Protein AF-A0A955LQ87-F1 (afdb_monomer_lite)

pLDDT: mean 76.9, std 15.59, range [36.69, 97.06]

Radius of gyration: 29.44 Å; chains: 1; bounding box: 70×24×99 Å

Sequence (153 aa):
MRHPVRRADLMRVNRFQIPIMCMTMVPTFVFCSASSILILYGQRELITYINQTPNLTRTALVNTGGAYLLGLVWLFFAIVYAWARIVSGRMVGAMERIIREMDMVIQGEDRGRIKARDGDFLAGLLLPRINALIERSRSSAPAPRMWKTTEVL

Secondary structure (DSSP, 8-state):
------GGGTT---TTHHHHHHHHHHHHHHHHHHHHHHHHHHHHHHHHHHTTS--HHHHHHHHHHHHHHHHHHHHHHHHHHHHHHHHHHHHHHHHHHHHHHHHHHHTTS--SPP-PPTT-HHHHHHHHHHHHHHHHHHHTSPPP---------

Structure (mmCIF, N/CA/C/O backbone):
data_AF-A0A955LQ87-F1
#
_entry.id   AF-A0A955LQ87-F1
#
loop_
_atom_site.group_PDB
_atom_site.id
_atom_site.type_symbol
_atom_site.label_atom_id
_atom_site.label_alt_id
_atom_site.label_comp_id
_atom_site.label_asym_id
_atom_site.label_entity_id
_atom_site.label_seq_id
_atom_site.pdbx_PDB_ins_code
_atom_site.Cartn_x
_atom_site.Cartn_y
_atom_site.Cartn_z
_atom_site.occupancy
_atom_site.B_iso_or_equiv
_atom_site.auth_seq_id
_atom_site.auth_comp_id
_atom_site.auth_asym_id
_atom_site.auth_atom_id
_atom_site.pdbx_PDB_model_num
ATOM 1 N N . MET A 1 1 ? -33.449 -4.431 2.123 1.00 36.69 1 MET A N 1
ATOM 2 C CA . MET A 1 1 ? -33.116 -2.989 2.170 1.00 36.69 1 MET A CA 1
ATOM 3 C C . MET A 1 1 ? -31.599 -2.835 2.215 1.00 36.69 1 MET A C 1
ATOM 5 O O . MET A 1 1 ? -30.987 -3.227 3.198 1.00 36.69 1 MET A O 1
ATOM 9 N N . ARG A 1 2 ? -30.975 -2.379 1.119 1.00 37.47 2 ARG A N 1
ATOM 10 C CA . ARG A 1 2 ? -29.523 -2.138 1.028 1.00 37.47 2 ARG A CA 1
ATOM 11 C C . ARG A 1 2 ? -29.257 -0.703 1.488 1.00 37.47 2 ARG A C 1
ATOM 13 O O . ARG A 1 2 ? -29.762 0.222 0.860 1.00 37.47 2 ARG A O 1
ATOM 20 N N . HIS A 1 3 ? -28.509 -0.518 2.575 1.00 38.44 3 HIS A N 1
ATOM 21 C CA . HIS A 1 3 ? -28.079 0.817 2.998 1.00 38.44 3 HIS A CA 1
ATOM 22 C C . HIS A 1 3 ? -27.264 1.480 1.873 1.00 38.44 3 HIS A C 1
ATOM 24 O O . HIS A 1 3 ? -26.341 0.844 1.354 1.00 38.44 3 HIS A O 1
ATOM 30 N N . PRO A 1 4 ? -27.567 2.732 1.483 1.00 45.25 4 PRO A N 1
ATOM 31 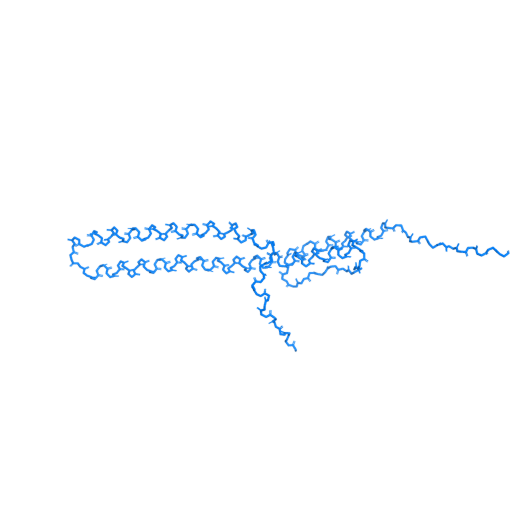C CA . PRO A 1 4 ? -26.746 3.465 0.534 1.00 45.25 4 PRO A CA 1
ATOM 32 C C . PRO A 1 4 ? -25.372 3.703 1.168 1.00 45.25 4 PRO A C 1
ATOM 34 O O . PRO A 1 4 ? -25.228 4.460 2.126 1.00 45.25 4 PRO A O 1
ATOM 37 N N . VAL A 1 5 ? -24.358 3.008 0.654 1.00 55.31 5 VAL A N 1
ATOM 38 C CA . VAL A 1 5 ? -22.959 3.200 1.041 1.00 55.31 5 VAL A CA 1
ATOM 39 C C . VAL A 1 5 ? -22.567 4.620 0.633 1.00 55.31 5 VAL A C 1
ATOM 41 O O . VAL A 1 5 ? -22.381 4.909 -0.550 1.00 55.31 5 VAL A O 1
ATOM 44 N N . ARG A 1 6 ? -22.488 5.522 1.617 1.00 44.06 6 ARG A N 1
ATOM 45 C CA . ARG A 1 6 ? -21.986 6.895 1.478 1.00 44.06 6 ARG A CA 1
ATOM 46 C C . ARG A 1 6 ? -20.552 6.821 0.934 1.00 44.06 6 ARG A C 1
ATOM 48 O O . ARG A 1 6 ? -19.606 6.570 1.670 1.00 44.06 6 ARG A O 1
ATOM 55 N N . ARG A 1 7 ? -20.387 7.024 -0.376 1.00 46.62 7 ARG A N 1
ATOM 56 C CA . ARG A 1 7 ? -19.096 6.947 -1.091 1.00 46.62 7 ARG A CA 1
ATOM 57 C C . ARG A 1 7 ? -18.056 7.986 -0.631 1.00 46.62 7 ARG A C 1
ATOM 59 O O . ARG A 1 7 ? -16.905 7.894 -1.034 1.00 46.62 7 ARG A O 1
ATOM 66 N N . ALA A 1 8 ? -18.437 8.928 0.233 1.00 45.72 8 ALA A N 1
ATOM 67 C CA . ALA A 1 8 ? -17.549 9.952 0.784 1.00 45.72 8 ALA A CA 1
ATOM 68 C C . ALA A 1 8 ? -16.582 9.440 1.877 1.00 45.72 8 ALA A C 1
ATOM 70 O O . ALA A 1 8 ? -15.572 10.090 2.126 1.00 45.72 8 ALA A O 1
ATOM 71 N N . ASP A 1 9 ? -16.830 8.274 2.488 1.00 48.31 9 ASP A N 1
ATOM 72 C CA . ASP A 1 9 ? -15.940 7.710 3.525 1.00 48.31 9 ASP A CA 1
ATOM 73 C C . ASP A 1 9 ? -14.798 6.839 2.968 1.00 48.31 9 ASP A C 1
ATOM 75 O O . ASP A 1 9 ? -13.880 6.477 3.698 1.00 48.31 9 ASP A O 1
ATOM 79 N N . LEU A 1 10 ? -14.791 6.526 1.666 1.00 46.00 10 LEU A N 1
ATOM 80 C CA . LEU A 1 10 ? -13.761 5.669 1.051 1.00 46.00 10 LEU A CA 1
ATOM 81 C C . LEU A 1 10 ? -12.353 6.297 1.049 1.00 46.00 10 LEU A C 1
ATOM 83 O O . LEU A 1 10 ? -11.357 5.572 0.976 1.00 46.00 10 LEU A O 1
ATOM 87 N N . MET A 1 11 ? -12.262 7.627 1.162 1.00 50.94 11 MET A N 1
ATOM 88 C CA . MET A 1 11 ? -10.994 8.367 1.214 1.00 50.94 11 MET A CA 1
ATOM 89 C C . MET A 1 11 ? -10.656 8.950 2.590 1.00 50.94 11 MET A C 1
ATOM 91 O O . MET A 1 11 ? -9.566 9.496 2.753 1.00 50.94 11 MET A O 1
ATOM 95 N N . ARG A 1 12 ? -11.517 8.800 3.607 1.00 56.81 12 ARG A N 1
ATOM 96 C CA . ARG A 1 12 ? -11.131 9.143 4.982 1.00 56.81 12 ARG A CA 1
ATOM 97 C C . ARG A 1 12 ? -10.243 8.034 5.533 1.00 56.81 12 ARG A C 1
ATOM 99 O O . ARG A 1 12 ? -10.702 7.040 6.085 1.00 56.81 12 ARG A O 1
ATOM 106 N N . VAL A 1 13 ? -8.942 8.192 5.318 1.00 60.47 13 VAL A N 1
ATOM 107 C CA . VAL A 1 13 ? -7.927 7.377 5.983 1.00 60.47 13 VAL A CA 1
ATOM 108 C C . VAL A 1 13 ? -7.980 7.717 7.466 1.00 60.47 13 VAL A C 1
ATOM 110 O O . VAL A 1 13 ? -7.795 8.870 7.850 1.00 60.47 13 VAL A O 1
ATOM 113 N N . ASN A 1 14 ? -8.281 6.721 8.295 1.00 68.62 14 ASN A N 1
ATOM 114 C CA . ASN A 1 14 ? -8.322 6.897 9.741 1.00 68.62 14 ASN A CA 1
ATOM 115 C C . ASN A 1 14 ? -6.922 7.323 10.233 1.00 68.62 14 ASN A C 1
ATOM 117 O O . ASN A 1 14 ? -5.912 6.825 9.727 1.00 68.62 14 ASN A O 1
ATOM 121 N N . ARG A 1 15 ? -6.840 8.226 11.219 1.00 71.75 15 ARG A N 1
ATOM 122 C CA . ARG A 1 15 ? -5.574 8.770 11.758 1.00 71.75 15 ARG A CA 1
ATOM 123 C C . ARG A 1 15 ? -4.562 7.690 12.151 1.00 71.75 15 ARG A C 1
ATOM 125 O O . ARG A 1 15 ? -3.360 7.887 12.031 1.00 71.75 15 ARG A O 1
ATOM 132 N N . PHE A 1 16 ? -5.053 6.528 12.571 1.00 71.38 16 PHE A N 1
ATOM 133 C CA . PHE A 1 16 ? -4.232 5.388 12.970 1.00 71.38 16 PHE A CA 1
ATOM 134 C C . PHE A 1 16 ? -3.771 4.511 11.787 1.00 71.38 16 PHE A C 1
ATOM 136 O O . PHE A 1 16 ? -2.822 3.743 11.920 1.00 71.38 16 PHE A O 1
ATOM 143 N N . GLN A 1 17 ? -4.412 4.617 10.619 1.00 78.19 17 GLN A N 1
ATOM 144 C CA . GLN A 1 17 ? -3.989 3.919 9.399 1.00 78.19 17 GLN A CA 1
ATOM 145 C C . GLN A 1 17 ? -2.780 4.601 8.753 1.00 78.19 17 GLN A C 1
ATOM 147 O O . GLN A 1 17 ? -1.924 3.918 8.197 1.00 78.19 17 GLN A O 1
ATOM 152 N N . ILE A 1 18 ? -2.683 5.930 8.866 1.00 79.25 18 ILE A N 1
ATOM 153 C CA . ILE A 1 18 ? -1.602 6.747 8.294 1.00 79.25 18 ILE A CA 1
ATOM 154 C C . ILE A 1 18 ? -0.204 6.244 8.693 1.00 79.25 18 ILE A C 1
ATOM 156 O O . ILE A 1 18 ? 0.580 5.978 7.787 1.00 79.25 18 ILE A O 1
ATOM 160 N N . PRO A 1 19 ? 0.143 6.047 9.982 1.00 82.25 19 PRO A N 1
ATOM 161 C CA . PRO A 1 19 ? 1.491 5.607 10.353 1.00 82.25 19 PRO A CA 1
ATOM 162 C C . PRO A 1 19 ? 1.833 4.203 9.833 1.00 82.25 19 PRO A C 1
ATOM 164 O O . PRO A 1 19 ? 2.944 3.988 9.355 1.00 82.25 19 PRO A O 1
ATOM 167 N N . ILE A 1 20 ? 0.876 3.266 9.851 1.00 82.06 20 ILE A N 1
ATOM 168 C CA . ILE A 1 20 ? 1.073 1.895 9.340 1.00 82.06 20 ILE A CA 1
ATOM 169 C C . ILE A 1 20 ? 1.272 1.911 7.824 1.00 82.06 20 ILE A C 1
ATOM 171 O O . ILE A 1 20 ? 2.145 1.225 7.286 1.00 82.06 20 ILE A O 1
ATOM 175 N N . MET A 1 21 ? 0.469 2.717 7.128 1.00 83.25 21 MET A N 1
ATOM 176 C CA . MET A 1 21 ? 0.624 2.908 5.697 1.00 83.25 21 MET A CA 1
ATOM 177 C C . MET A 1 21 ? 1.960 3.574 5.388 1.00 83.25 21 MET A C 1
ATOM 179 O O . MET A 1 21 ? 2.682 3.056 4.555 1.00 83.25 21 MET A O 1
ATOM 183 N N . CYS A 1 22 ? 2.357 4.641 6.080 1.00 84.50 22 CYS A N 1
ATOM 184 C CA . CYS A 1 22 ? 3.641 5.303 5.840 1.00 84.50 22 CYS A CA 1
ATOM 185 C C . CYS A 1 22 ? 4.839 4.373 6.080 1.00 84.50 22 CYS A C 1
ATOM 187 O O . CYS A 1 22 ? 5.747 4.346 5.253 1.00 84.50 22 CYS A O 1
ATOM 189 N N . MET A 1 23 ? 4.825 3.566 7.148 1.00 88.75 23 MET A N 1
ATOM 190 C CA . MET A 1 23 ? 5.907 2.613 7.438 1.00 88.75 23 MET A CA 1
ATOM 191 C C . MET A 1 23 ? 6.101 1.553 6.351 1.00 88.75 23 MET A C 1
ATOM 193 O O . MET A 1 23 ? 7.210 1.062 6.181 1.00 88.75 23 MET A O 1
ATOM 197 N N . THR A 1 24 ? 5.047 1.194 5.620 1.00 88.00 24 THR A N 1
ATOM 198 C CA . THR A 1 24 ? 5.117 0.181 4.555 1.00 88.00 24 THR A CA 1
ATOM 199 C C . THR A 1 24 ? 5.288 0.822 3.177 1.00 88.00 24 THR A C 1
ATOM 201 O O . THR A 1 24 ? 6.147 0.420 2.406 1.00 88.00 24 THR A O 1
ATOM 204 N N . MET A 1 25 ? 4.541 1.885 2.891 1.00 89.62 25 MET A N 1
ATOM 205 C CA . MET A 1 25 ? 4.530 2.606 1.617 1.00 89.62 25 MET A CA 1
ATOM 206 C C . MET A 1 25 ? 5.858 3.264 1.280 1.00 89.62 25 MET A C 1
ATOM 208 O O . MET A 1 25 ? 6.332 3.119 0.158 1.00 89.62 25 MET A O 1
ATOM 212 N N . VAL A 1 26 ? 6.440 4.008 2.224 1.00 90.81 26 VAL A N 1
ATOM 213 C CA . VAL A 1 26 ? 7.649 4.799 1.970 1.00 90.81 26 VAL A CA 1
ATOM 214 C C . VAL A 1 26 ? 8.820 3.906 1.550 1.00 90.81 26 VAL A C 1
ATOM 216 O O . VAL A 1 26 ? 9.364 4.145 0.471 1.00 90.81 26 VAL A O 1
ATOM 219 N N . PRO A 1 27 ? 9.197 2.853 2.302 1.00 94.31 27 PRO A N 1
ATOM 220 C CA . PRO A 1 27 ? 10.307 2.001 1.888 1.00 94.31 27 PRO A CA 1
ATOM 221 C C . PRO A 1 27 ? 10.014 1.247 0.588 1.00 94.31 27 PRO A C 1
ATOM 223 O O . PRO A 1 27 ? 10.901 1.154 -0.257 1.00 94.31 27 PRO A O 1
ATOM 226 N N . THR A 1 28 ? 8.785 0.760 0.368 1.00 92.62 28 THR A N 1
ATOM 227 C CA . THR A 1 28 ? 8.445 0.077 -0.892 1.00 92.62 28 THR A CA 1
ATOM 228 C C . THR A 1 28 ? 8.497 1.035 -2.082 1.00 92.62 28 THR A C 1
ATOM 230 O O . THR A 1 28 ? 9.013 0.669 -3.132 1.00 92.62 28 THR A O 1
ATOM 233 N N . PHE A 1 29 ? 8.042 2.279 -1.924 1.00 93.94 29 PHE A N 1
ATOM 234 C CA . PHE A 1 29 ? 8.124 3.300 -2.968 1.00 93.94 29 PHE A CA 1
ATOM 235 C C . PHE A 1 29 ? 9.574 3.666 -3.299 1.00 93.94 29 PHE A C 1
ATOM 237 O O . PHE A 1 29 ? 9.938 3.736 -4.474 1.00 93.94 29 PHE A O 1
ATOM 244 N N . VAL A 1 30 ? 10.415 3.855 -2.278 1.00 95.88 30 VAL A N 1
ATOM 245 C CA . VAL A 1 30 ? 11.851 4.120 -2.452 1.00 95.88 30 VAL A CA 1
ATOM 246 C C . VAL A 1 30 ? 12.523 2.955 -3.175 1.00 95.88 30 VAL A C 1
ATOM 248 O O . VAL A 1 30 ? 13.251 3.177 -4.140 1.00 95.88 30 VAL A O 1
ATOM 251 N N . PHE A 1 31 ? 12.225 1.718 -2.774 1.00 95.81 31 PHE A N 1
ATOM 252 C CA . PHE A 1 31 ? 12.764 0.522 -3.414 1.00 95.81 31 PHE A CA 1
ATOM 253 C C . PHE A 1 31 ? 12.326 0.409 -4.881 1.00 95.81 31 PHE A C 1
ATOM 255 O O . PHE A 1 31 ? 13.174 0.276 -5.758 1.00 95.81 31 PHE A O 1
ATOM 262 N N . CYS A 1 32 ? 11.030 0.556 -5.178 1.00 95.44 32 CYS A N 1
ATOM 263 C CA . CYS A 1 32 ? 10.512 0.536 -6.550 1.00 95.44 32 CYS A CA 1
ATOM 264 C C . CYS A 1 32 ? 11.112 1.651 -7.418 1.00 95.44 32 CYS A C 1
ATOM 266 O O . CYS A 1 32 ? 11.406 1.426 -8.594 1.00 95.44 32 CYS A O 1
ATOM 268 N N . SER A 1 33 ? 11.332 2.835 -6.842 1.00 96.31 33 SER A N 1
ATOM 269 C CA . SER A 1 33 ? 11.969 3.962 -7.530 1.00 96.31 33 SER A CA 1
ATOM 270 C C . SER A 1 33 ? 13.434 3.657 -7.850 1.00 96.31 33 SER A C 1
ATOM 272 O O . SER A 1 33 ? 13.853 3.808 -8.996 1.00 96.31 33 SER A O 1
ATOM 274 N N . ALA A 1 34 ? 14.197 3.149 -6.877 1.00 97.06 34 ALA A N 1
ATOM 275 C CA . ALA A 1 34 ? 15.587 2.742 -7.071 1.00 97.06 34 ALA A CA 1
ATOM 276 C C . ALA A 1 34 ? 15.717 1.617 -8.112 1.00 97.06 34 ALA A C 1
ATOM 278 O O . ALA A 1 34 ? 16.547 1.704 -9.017 1.00 97.06 34 ALA A O 1
ATOM 279 N N . SER A 1 35 ? 14.853 0.597 -8.047 1.00 94.88 35 SER A N 1
ATOM 280 C CA . SER A 1 35 ? 14.803 -0.471 -9.049 1.00 94.88 35 SER A CA 1
ATOM 281 C C . SER A 1 35 ? 14.458 0.061 -10.440 1.00 94.88 35 SER A C 1
ATOM 283 O O . SER A 1 35 ? 15.082 -0.347 -11.414 1.00 94.88 35 SER A O 1
ATOM 285 N N . SER A 1 36 ? 13.513 1.001 -10.551 1.00 96.00 36 SER A N 1
ATOM 286 C CA . SER A 1 36 ? 13.148 1.612 -11.837 1.00 96.00 36 SER A CA 1
ATOM 287 C C . SER A 1 36 ? 14.323 2.374 -12.453 1.00 96.00 36 SER A C 1
ATOM 289 O O . SER A 1 36 ? 14.596 2.215 -13.640 1.00 96.00 36 SER A O 1
ATOM 291 N N . ILE A 1 37 ? 15.060 3.151 -11.650 1.00 96.38 37 ILE A N 1
ATOM 292 C CA . ILE A 1 37 ? 16.267 3.860 -12.102 1.00 96.38 37 ILE A CA 1
ATOM 293 C C . ILE A 1 37 ? 17.314 2.865 -12.610 1.00 96.38 37 ILE A C 1
ATOM 295 O O . ILE A 1 37 ? 17.888 3.071 -13.677 1.00 96.38 37 ILE A O 1
ATOM 299 N N . LEU A 1 38 ? 17.530 1.766 -11.884 1.00 95.69 38 LEU A N 1
ATOM 300 C CA . LEU A 1 38 ? 18.504 0.743 -12.259 1.00 95.69 38 LEU A CA 1
ATOM 301 C C . LEU A 1 38 ? 18.116 0.018 -13.558 1.00 95.69 38 LEU A C 1
ATOM 303 O O . LEU A 1 38 ? 18.979 -0.220 -14.400 1.00 95.69 38 LEU A O 1
ATOM 307 N N . ILE A 1 39 ? 16.825 -0.266 -13.763 1.00 93.69 39 ILE A N 1
ATOM 308 C CA . ILE A 1 39 ? 16.309 -0.838 -15.017 1.00 93.69 39 ILE A CA 1
ATOM 309 C C . ILE A 1 39 ? 16.544 0.124 -16.186 1.00 93.69 39 ILE A C 1
ATOM 311 O O . ILE A 1 39 ? 17.059 -0.295 -17.220 1.00 93.69 39 ILE A O 1
ATOM 315 N N . LEU A 1 40 ? 16.214 1.409 -16.024 1.00 93.69 40 LEU A N 1
ATOM 316 C CA . LEU A 1 40 ? 16.402 2.415 -17.074 1.00 93.69 40 LEU A CA 1
ATOM 317 C C . LEU A 1 40 ? 17.884 2.624 -17.410 1.00 93.69 40 LEU A C 1
ATOM 319 O O . LEU A 1 40 ? 18.246 2.724 -18.584 1.00 93.69 40 LEU A O 1
ATOM 323 N N . TYR A 1 41 ? 18.750 2.651 -16.394 1.00 95.38 41 TYR A N 1
ATOM 324 C CA . TYR A 1 41 ? 20.196 2.734 -16.587 1.00 95.38 41 TYR A CA 1
ATOM 325 C C . TYR A 1 41 ? 20.723 1.506 -17.340 1.00 95.38 41 TYR A C 1
ATOM 327 O O . TYR A 1 41 ? 21.412 1.644 -18.349 1.00 95.38 41 TYR A O 1
ATOM 335 N N . GLY A 1 42 ? 20.325 0.304 -16.908 1.00 90.50 42 GLY A N 1
ATOM 336 C CA . GLY A 1 42 ? 20.689 -0.949 -17.565 1.00 90.50 42 GLY A CA 1
ATOM 337 C C . GLY A 1 42 ? 20.204 -1.025 -19.014 1.00 90.50 42 GLY A C 1
ATOM 338 O O . GLY A 1 42 ? 20.964 -1.433 -19.888 1.00 90.50 42 GLY A O 1
ATOM 339 N N . GLN A 1 43 ? 18.980 -0.570 -19.304 1.00 90.88 43 GLN A N 1
ATOM 340 C CA . GLN A 1 43 ? 18.480 -0.475 -20.679 1.00 90.88 43 GLN A CA 1
ATOM 341 C C . GLN A 1 43 ? 19.343 0.454 -21.532 1.00 90.88 43 GLN A C 1
ATOM 343 O O . GLN A 1 43 ? 19.697 0.093 -22.652 1.00 90.88 43 GLN A O 1
ATOM 348 N N . ARG A 1 44 ? 19.701 1.633 -21.014 1.00 89.69 44 ARG A N 1
ATOM 349 C CA . ARG A 1 44 ? 20.521 2.607 -21.743 1.00 89.69 44 ARG A CA 1
ATOM 350 C C . ARG A 1 44 ? 21.898 2.044 -22.101 1.00 89.69 44 ARG A C 1
ATOM 352 O O . ARG A 1 44 ? 22.321 2.184 -23.249 1.00 89.69 44 ARG A O 1
ATOM 359 N N . GLU A 1 45 ? 22.574 1.402 -21.152 1.00 89.88 45 GLU A N 1
ATOM 360 C CA . GLU A 1 45 ? 23.863 0.733 -21.385 1.00 89.88 45 GLU A CA 1
ATOM 361 C C . GLU A 1 45 ? 23.727 -0.370 -22.442 1.00 89.88 45 GLU A C 1
ATOM 363 O O . GLU A 1 45 ? 24.476 -0.406 -23.420 1.00 89.88 45 GLU A O 1
ATOM 368 N N . LEU A 1 46 ? 22.702 -1.219 -22.314 1.00 87.25 46 LEU A N 1
ATOM 369 C CA . LEU A 1 46 ? 22.477 -2.330 -23.237 1.00 87.25 46 LEU A CA 1
ATOM 370 C C . LEU A 1 46 ? 22.181 -1.845 -24.664 1.00 87.25 46 LEU A C 1
ATOM 372 O O . LEU A 1 46 ? 22.694 -2.406 -25.628 1.00 87.25 46 LEU A O 1
ATOM 376 N N . ILE A 1 47 ? 21.387 -0.782 -24.815 1.00 87.00 47 ILE A N 1
ATOM 377 C CA . ILE A 1 47 ? 21.096 -0.164 -26.117 1.00 87.00 47 ILE A CA 1
ATOM 378 C C . ILE A 1 47 ? 22.365 0.441 -26.721 1.00 87.00 47 ILE A C 1
ATOM 380 O O . ILE A 1 47 ? 22.600 0.291 -27.918 1.00 87.00 47 ILE A O 1
ATOM 384 N N . THR A 1 48 ? 23.201 1.089 -25.906 1.00 86.00 48 THR A N 1
ATOM 385 C CA . THR A 1 48 ? 24.468 1.683 -26.360 1.00 86.00 48 THR A CA 1
ATOM 386 C C . THR A 1 48 ? 25.423 0.607 -26.877 1.00 86.00 48 THR A C 1
ATOM 388 O O . THR A 1 48 ? 26.008 0.773 -27.946 1.00 86.00 48 THR A O 1
ATOM 391 N N . TYR A 1 49 ? 25.510 -0.526 -26.177 1.00 85.19 49 TYR A N 1
ATOM 392 C CA . TYR A 1 49 ? 26.267 -1.696 -26.621 1.00 85.19 49 TYR A CA 1
ATOM 393 C C . TYR A 1 49 ? 25.697 -2.296 -27.916 1.00 85.19 49 TYR A C 1
ATOM 395 O O . TYR A 1 49 ? 26.434 -2.561 -28.863 1.00 85.19 49 TYR A O 1
ATOM 403 N N . ILE A 1 50 ? 24.372 -2.460 -28.001 1.00 83.31 50 ILE A N 1
ATOM 404 C CA . ILE A 1 50 ? 23.716 -3.016 -29.193 1.00 83.31 50 ILE A CA 1
ATOM 405 C C . ILE A 1 50 ? 23.898 -2.103 -30.405 1.00 83.31 50 ILE A C 1
ATOM 407 O O . ILE A 1 50 ? 24.125 -2.615 -31.489 1.00 83.31 50 ILE A O 1
ATOM 411 N N . ASN A 1 51 ? 23.876 -0.778 -30.257 1.00 77.56 51 ASN A N 1
ATOM 412 C CA . ASN A 1 51 ? 24.044 0.149 -31.381 1.00 77.56 51 ASN A CA 1
ATOM 413 C C . ASN A 1 51 ? 25.417 0.050 -32.075 1.00 77.56 51 ASN A C 1
ATOM 415 O O . ASN A 1 51 ? 25.548 0.506 -33.209 1.00 77.56 51 ASN A O 1
ATOM 419 N N . GLN A 1 52 ? 26.418 -0.589 -31.456 1.00 80.56 5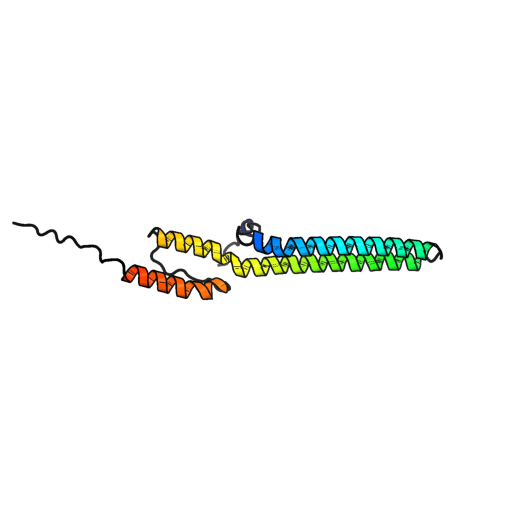2 GLN A N 1
ATOM 420 C CA . GLN A 1 52 ? 27.685 -0.934 -32.119 1.00 80.56 52 GLN A CA 1
ATOM 421 C C . GLN A 1 52 ? 27.525 -2.065 -33.158 1.00 80.56 52 GLN A C 1
ATOM 423 O O . GLN A 1 52 ? 28.386 -2.247 -34.013 1.00 80.56 52 GLN A O 1
ATOM 428 N N . THR A 1 53 ? 26.408 -2.803 -33.128 1.00 67.81 53 THR A N 1
ATOM 429 C CA . THR A 1 53 ? 26.015 -3.812 -34.125 1.00 67.81 53 THR A CA 1
ATOM 430 C C . THR A 1 53 ? 24.596 -3.514 -34.634 1.00 67.81 53 THR A C 1
ATOM 432 O O . THR A 1 53 ? 23.628 -3.747 -33.913 1.00 67.81 53 THR A O 1
ATOM 435 N N . PRO A 1 54 ? 24.412 -3.007 -35.868 1.00 62.50 54 PRO A N 1
ATOM 436 C CA . PRO A 1 54 ? 23.133 -2.455 -36.317 1.00 62.50 54 PRO A CA 1
ATOM 437 C C . PRO A 1 54 ? 22.073 -3.550 -36.515 1.00 62.50 54 PRO A C 1
ATOM 439 O O . PRO A 1 54 ? 21.875 -4.067 -37.608 1.00 62.50 54 PRO A O 1
ATOM 442 N N . ASN A 1 55 ? 21.371 -3.902 -35.439 1.00 77.31 55 ASN A N 1
ATOM 443 C CA . ASN A 1 55 ? 20.243 -4.827 -35.434 1.00 77.31 55 ASN A CA 1
ATOM 444 C C . ASN A 1 55 ? 19.036 -4.163 -34.761 1.00 77.31 55 ASN A C 1
ATOM 446 O O . ASN A 1 55 ? 18.828 -4.281 -33.552 1.00 77.31 55 ASN A O 1
ATOM 450 N N . LEU A 1 56 ? 18.209 -3.500 -35.575 1.00 72.81 56 LEU A N 1
ATOM 451 C CA . LEU A 1 56 ? 16.983 -2.797 -35.164 1.00 72.81 56 LEU A CA 1
ATOM 452 C C . LEU A 1 56 ? 15.998 -3.697 -34.390 1.00 72.81 56 LEU A C 1
ATOM 454 O O . LEU A 1 56 ? 15.279 -3.236 -33.507 1.00 72.81 56 LEU A O 1
ATOM 458 N N . THR A 1 57 ? 15.984 -5.002 -34.670 1.00 79.88 57 THR A N 1
ATOM 459 C CA . THR A 1 57 ? 15.118 -5.965 -33.973 1.00 79.88 57 THR A CA 1
ATOM 460 C C . THR A 1 57 ? 15.534 -6.175 -32.512 1.00 79.88 57 THR A C 1
ATOM 462 O O . THR A 1 57 ? 14.681 -6.383 -31.651 1.00 79.88 57 THR A O 1
ATOM 465 N N . ARG A 1 58 ? 16.837 -6.095 -32.200 1.00 77.00 58 ARG A N 1
ATOM 466 C CA . ARG A 1 58 ? 17.346 -6.298 -30.831 1.00 77.00 58 ARG A CA 1
ATOM 467 C C . ARG A 1 58 ? 17.084 -5.087 -29.941 1.00 77.00 58 ARG A C 1
ATOM 469 O O . ARG A 1 58 ? 16.728 -5.268 -28.782 1.00 77.00 58 ARG A O 1
ATOM 476 N N . THR A 1 59 ? 17.197 -3.870 -30.469 1.00 82.06 59 THR A N 1
ATOM 477 C CA . THR A 1 59 ? 16.890 -2.647 -29.707 1.00 82.06 59 THR A CA 1
ATOM 478 C C . THR A 1 59 ? 15.403 -2.547 -29.368 1.00 82.06 59 THR A C 1
ATOM 480 O O . THR A 1 59 ? 15.057 -2.213 -28.234 1.00 82.06 59 THR A O 1
ATOM 483 N N . ALA 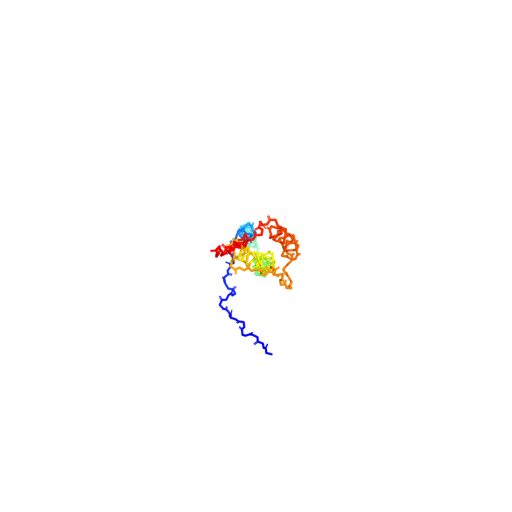A 1 60 ? 14.519 -2.923 -30.300 1.00 84.69 60 ALA A N 1
ATOM 484 C CA . ALA A 1 60 ? 13.082 -3.006 -30.043 1.00 84.69 60 ALA A CA 1
ATOM 485 C C . ALA A 1 60 ? 12.759 -3.996 -28.909 1.00 84.69 60 ALA A C 1
ATOM 487 O O . ALA A 1 60 ? 12.043 -3.643 -27.973 1.00 84.69 60 ALA A O 1
ATOM 488 N N . LEU A 1 61 ? 13.354 -5.196 -28.937 1.00 87.50 61 LEU A N 1
ATOM 489 C CA . LEU A 1 61 ? 13.158 -6.216 -27.901 1.00 87.50 61 LEU A CA 1
ATOM 490 C C . LEU A 1 61 ? 13.561 -5.715 -26.503 1.00 87.50 61 LEU A C 1
ATOM 492 O O . LEU A 1 61 ? 12.854 -5.963 -25.530 1.00 87.50 61 LEU A O 1
ATOM 496 N N . VAL A 1 62 ? 14.676 -4.990 -26.396 1.00 87.94 62 VAL A N 1
ATOM 497 C CA . VAL A 1 62 ? 15.194 -4.457 -25.122 1.00 87.94 62 VAL A CA 1
ATOM 498 C C . VAL A 1 62 ? 14.294 -3.364 -24.555 1.00 87.94 62 VAL A C 1
ATOM 500 O O . VAL A 1 62 ? 14.028 -3.345 -23.349 1.00 87.94 62 VAL A O 1
ATOM 503 N N . ASN A 1 63 ? 13.785 -2.481 -25.414 1.00 88.44 63 ASN A N 1
ATOM 504 C CA . ASN A 1 63 ? 12.829 -1.454 -25.011 1.00 88.44 63 ASN A CA 1
ATOM 505 C C . ASN A 1 63 ? 11.526 -2.079 -24.514 1.00 88.44 63 ASN A C 1
ATOM 507 O O . ASN A 1 63 ? 11.072 -1.763 -23.415 1.00 88.44 63 ASN A O 1
ATOM 511 N N . THR A 1 64 ? 10.963 -3.008 -25.286 1.00 91.62 64 THR A N 1
ATOM 512 C CA . THR A 1 64 ? 9.736 -3.718 -24.921 1.00 91.62 64 THR A CA 1
ATOM 513 C C . THR A 1 64 ? 9.920 -4.532 -23.637 1.00 91.62 64 THR A C 1
ATOM 515 O O . THR A 1 64 ? 9.096 -4.447 -22.729 1.00 91.62 64 THR A O 1
ATOM 518 N N . GLY A 1 65 ? 11.029 -5.266 -23.510 1.00 91.94 65 GLY A N 1
ATOM 519 C CA . GLY A 1 65 ? 11.338 -6.081 -22.335 1.00 91.94 65 GLY A CA 1
ATOM 520 C C . GLY A 1 65 ? 11.487 -5.261 -21.054 1.00 91.94 65 GLY A C 1
ATOM 521 O O . GLY A 1 65 ? 10.886 -5.599 -20.035 1.00 91.94 65 GLY A O 1
ATOM 522 N N . GLY A 1 66 ? 12.231 -4.152 -21.088 1.00 91.88 66 GLY A N 1
ATOM 523 C CA . GLY A 1 66 ? 12.355 -3.315 -19.894 1.00 91.88 66 GLY A CA 1
ATOM 524 C C . GLY A 1 66 ? 11.100 -2.494 -19.592 1.00 91.88 66 GLY A C 1
ATOM 525 O O . GLY A 1 66 ? 10.816 -2.279 -18.418 1.00 91.88 66 GLY A O 1
ATOM 526 N N . ALA A 1 67 ? 10.275 -2.145 -20.590 1.00 92.06 67 ALA A N 1
ATOM 527 C CA . ALA A 1 67 ? 8.948 -1.580 -20.337 1.00 92.06 67 ALA A CA 1
ATOM 528 C C . ALA A 1 67 ? 8.045 -2.569 -19.575 1.00 92.06 67 ALA A C 1
ATOM 530 O O . ALA A 1 67 ? 7.379 -2.173 -18.617 1.00 92.06 67 ALA A O 1
ATOM 531 N N . TYR A 1 68 ? 8.069 -3.860 -19.931 1.00 95.44 68 TYR A N 1
ATOM 532 C CA . TYR A 1 68 ? 7.347 -4.896 -19.184 1.00 95.44 68 TYR A CA 1
ATOM 533 C C . TYR A 1 68 ? 7.884 -5.081 -17.764 1.00 95.44 68 TYR A C 1
ATOM 535 O O . TYR A 1 68 ? 7.089 -5.154 -16.827 1.00 95.44 68 TYR A O 1
ATOM 543 N N . LEU A 1 69 ? 9.208 -5.119 -17.581 1.00 94.38 69 LEU A N 1
ATOM 544 C CA . LEU A 1 69 ? 9.818 -5.214 -16.249 1.00 94.38 69 LEU A CA 1
ATOM 545 C C . LEU A 1 69 ? 9.438 -4.023 -15.366 1.00 94.38 69 LEU A C 1
ATOM 547 O O . LEU A 1 69 ? 9.051 -4.206 -14.214 1.00 94.38 69 LEU A O 1
ATOM 551 N N . LEU A 1 70 ? 9.493 -2.811 -15.916 1.00 95.06 70 LEU A N 1
ATOM 552 C CA . LEU A 1 70 ? 9.121 -1.594 -15.204 1.00 95.0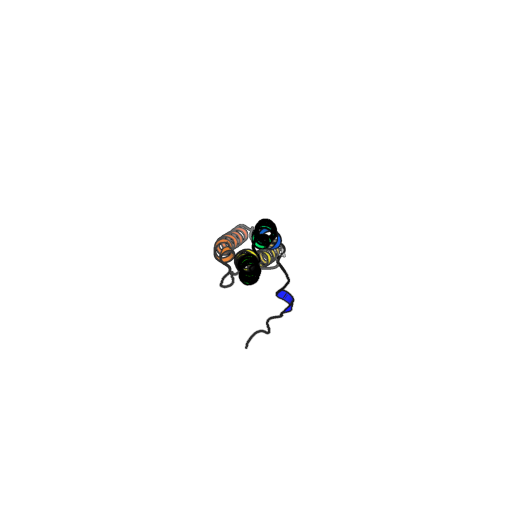6 70 LEU A CA 1
ATOM 553 C C . LEU A 1 70 ? 7.627 -1.613 -14.853 1.00 95.06 70 LEU A C 1
ATOM 555 O O . LEU A 1 70 ? 7.261 -1.378 -13.702 1.00 95.06 70 LEU A O 1
ATOM 559 N N . GLY A 1 71 ? 6.768 -2.003 -15.799 1.00 95.31 71 GLY A N 1
ATOM 560 C CA . GLY A 1 71 ? 5.343 -2.217 -15.548 1.00 95.31 71 GLY A CA 1
ATOM 561 C C . GLY A 1 71 ? 5.081 -3.226 -14.426 1.00 95.31 71 GLY A C 1
ATOM 562 O O . GLY A 1 71 ? 4.237 -2.977 -13.569 1.00 95.31 71 GLY A O 1
ATOM 563 N N . LEU A 1 72 ? 5.838 -4.324 -14.372 1.00 96.25 72 LEU A N 1
ATOM 564 C CA . LEU A 1 72 ? 5.706 -5.356 -13.341 1.00 96.25 72 LEU A CA 1
ATOM 565 C C . LEU A 1 72 ? 6.108 -4.844 -11.949 1.00 96.25 72 LEU A C 1
ATOM 567 O O . LEU A 1 72 ? 5.403 -5.120 -10.978 1.00 96.25 72 LEU A O 1
ATOM 571 N N . VAL A 1 73 ? 7.181 -4.052 -11.846 1.00 95.75 73 VAL A N 1
ATOM 572 C CA . VAL A 1 73 ? 7.607 -3.421 -10.581 1.00 95.75 73 VAL A CA 1
ATOM 573 C C . VAL A 1 73 ? 6.510 -2.510 -10.025 1.00 95.75 73 VAL A C 1
ATOM 575 O O . VAL A 1 73 ? 6.164 -2.598 -8.844 1.00 95.75 73 VAL A O 1
ATOM 578 N N . TRP A 1 74 ? 5.917 -1.663 -10.868 1.00 95.38 74 TRP A N 1
ATOM 579 C CA . TRP A 1 74 ? 4.849 -0.752 -10.444 1.00 95.38 74 TRP A CA 1
ATOM 580 C C . TRP A 1 74 ? 3.513 -1.462 -10.208 1.00 95.38 74 TRP A C 1
ATOM 582 O O . TRP A 1 74 ? 2.765 -1.081 -9.306 1.00 95.38 74 TRP A O 1
ATOM 592 N N . LEU A 1 75 ? 3.225 -2.531 -10.950 1.00 95.62 75 LEU A N 1
ATOM 593 C CA . LEU A 1 75 ? 2.073 -3.389 -10.686 1.00 95.62 75 LEU A CA 1
ATOM 594 C C . LEU A 1 75 ? 2.193 -4.052 -9.310 1.00 95.62 75 LEU A C 1
ATOM 596 O O . LEU A 1 75 ? 1.234 -4.048 -8.539 1.00 95.62 75 LEU A O 1
ATOM 600 N N . PHE A 1 76 ? 3.376 -4.569 -8.970 1.00 93.81 76 PHE A N 1
ATOM 601 C CA . PHE A 1 76 ? 3.642 -5.130 -7.648 1.00 93.81 76 PHE A CA 1
ATOM 602 C C . PHE A 1 76 ? 3.447 -4.081 -6.547 1.00 93.81 76 PHE A C 1
ATOM 604 O O . PHE A 1 76 ? 2.762 -4.350 -5.559 1.00 93.81 76 PHE A O 1
ATOM 611 N N . PHE A 1 77 ? 3.950 -2.859 -6.751 1.00 93.50 77 PHE A N 1
ATOM 612 C CA . PHE A 1 77 ? 3.696 -1.736 -5.845 1.00 93.50 77 PHE A CA 1
ATOM 613 C C . PHE A 1 77 ? 2.193 -1.474 -5.653 1.00 93.50 77 PHE A C 1
ATOM 615 O O . PHE A 1 77 ? 1.731 -1.340 -4.520 1.00 93.50 77 PHE A O 1
ATOM 622 N N . ALA A 1 78 ? 1.407 -1.457 -6.733 1.00 93.00 78 ALA A N 1
ATOM 623 C CA . ALA A 1 78 ? -0.038 -1.245 -6.668 1.00 93.00 78 ALA A CA 1
ATOM 624 C C . ALA A 1 78 ? -0.774 -2.372 -5.917 1.00 93.00 78 ALA A C 1
ATOM 626 O O . ALA A 1 78 ? -1.706 -2.105 -5.153 1.00 93.00 78 ALA A O 1
ATOM 627 N N . ILE A 1 79 ? -0.341 -3.626 -6.082 1.00 93.31 79 ILE A N 1
ATOM 628 C CA . ILE A 1 79 ? -0.887 -4.771 -5.340 1.00 93.31 79 ILE A CA 1
ATOM 629 C C . ILE A 1 79 ? -0.588 -4.626 -3.847 1.00 93.31 79 ILE A C 1
ATOM 631 O O . ILE A 1 79 ? -1.504 -4.726 -3.027 1.00 93.31 79 ILE A O 1
ATOM 635 N N . VAL A 1 80 ? 0.666 -4.335 -3.485 1.00 90.69 80 VAL A N 1
ATOM 636 C CA . VAL A 1 80 ? 1.069 -4.105 -2.089 1.00 90.69 80 VAL A CA 1
ATOM 637 C C . VAL A 1 80 ? 0.295 -2.928 -1.493 1.00 90.69 80 VAL A C 1
ATOM 639 O O . VAL A 1 80 ? -0.188 -3.024 -0.366 1.00 90.69 80 VAL A O 1
ATOM 642 N N . TYR A 1 81 ? 0.089 -1.856 -2.262 1.00 89.25 81 TYR A N 1
ATOM 643 C CA . TYR A 1 81 ? -0.734 -0.711 -1.871 1.00 89.25 81 TYR A CA 1
ATOM 644 C C . TYR A 1 81 ? -2.167 -1.110 -1.527 1.00 89.25 81 TYR A C 1
ATOM 646 O O . TYR A 1 81 ? -2.660 -0.809 -0.435 1.00 89.25 81 TYR A O 1
ATOM 654 N N . ALA A 1 82 ? -2.836 -1.809 -2.444 1.00 89.12 82 ALA A N 1
ATOM 655 C CA . ALA A 1 82 ? -4.206 -2.254 -2.242 1.00 89.12 82 ALA A CA 1
ATOM 656 C C . ALA A 1 82 ? -4.310 -3.190 -1.029 1.00 89.12 82 ALA A C 1
ATOM 658 O O . ALA A 1 82 ? -5.219 -3.054 -0.207 1.00 89.12 82 ALA A O 1
ATOM 659 N N . TRP A 1 83 ? -3.347 -4.098 -0.872 1.00 88.81 83 TRP A N 1
ATOM 660 C CA . TRP A 1 83 ? -3.325 -5.045 0.233 1.00 88.81 83 TRP A CA 1
ATOM 661 C C . TRP A 1 83 ? -3.089 -4.356 1.583 1.00 88.81 83 TRP A C 1
ATOM 663 O O . TRP A 1 83 ? -3.836 -4.594 2.533 1.00 88.81 83 TRP A O 1
ATOM 673 N N . ALA A 1 84 ? -2.142 -3.417 1.655 1.00 87.25 84 ALA A N 1
ATOM 674 C CA . ALA A 1 84 ? -1.884 -2.617 2.849 1.00 87.25 84 ALA A CA 1
ATOM 675 C C . ALA A 1 84 ? -3.119 -1.805 3.275 1.00 87.25 84 ALA A C 1
ATOM 677 O O . ALA A 1 84 ? -3.441 -1.757 4.464 1.00 87.25 84 ALA A O 1
ATOM 678 N N . ARG A 1 85 ? -3.867 -1.225 2.321 1.00 83.38 85 ARG A N 1
ATOM 679 C CA . ARG A 1 85 ? -5.147 -0.544 2.600 1.00 83.38 85 ARG A CA 1
ATOM 680 C C . ARG A 1 85 ? -6.167 -1.490 3.231 1.00 83.38 85 ARG A C 1
ATOM 682 O O . ARG A 1 85 ? -6.798 -1.125 4.221 1.00 83.38 85 ARG A O 1
ATOM 689 N N . ILE A 1 86 ? -6.325 -2.694 2.681 1.00 83.50 86 ILE A N 1
ATOM 690 C CA . ILE A 1 86 ? -7.285 -3.688 3.183 1.00 83.50 86 ILE A CA 1
ATOM 691 C C . ILE A 1 86 ? -6.905 -4.144 4.596 1.00 83.50 86 ILE A C 1
ATOM 693 O O . ILE A 1 86 ? -7.757 -4.162 5.487 1.00 83.50 86 ILE A O 1
ATOM 697 N N . VAL A 1 87 ? -5.633 -4.482 4.819 1.00 82.94 87 VAL A N 1
ATOM 698 C CA . VAL A 1 87 ? -5.136 -4.953 6.120 1.00 82.94 87 VAL A CA 1
ATOM 699 C C . VAL A 1 87 ? -5.246 -3.853 7.174 1.00 82.94 87 VAL A C 1
ATOM 701 O O . VAL A 1 87 ? -5.819 -4.079 8.238 1.00 82.94 87 VAL A O 1
ATOM 704 N N . SER A 1 88 ? -4.792 -2.637 6.862 1.00 81.62 88 SER A N 1
ATOM 705 C CA . SER A 1 88 ? -4.898 -1.481 7.760 1.00 81.62 88 SER A CA 1
ATOM 706 C C . SER A 1 88 ? -6.362 -1.138 8.082 1.00 81.62 88 SER A C 1
ATOM 708 O O . SER A 1 88 ? -6.711 -0.864 9.232 1.00 81.62 88 SER A O 1
ATOM 710 N N . GLY A 1 89 ? -7.250 -1.256 7.088 1.00 75.38 89 GLY A N 1
ATOM 711 C CA . GLY A 1 89 ? -8.701 -1.172 7.249 1.00 75.38 89 GLY A CA 1
ATOM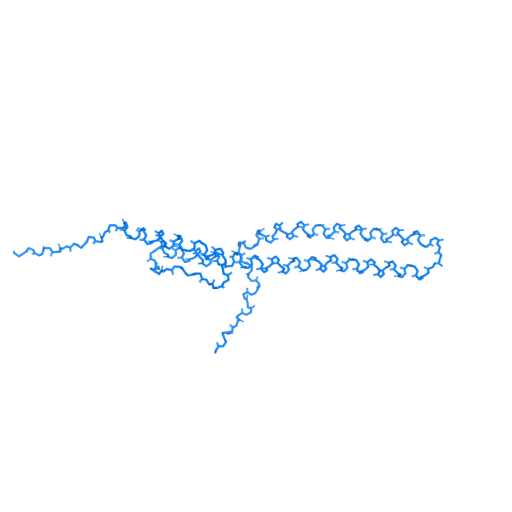 712 C C . GLY A 1 89 ? -9.240 -2.131 8.305 1.00 75.38 89 GLY A C 1
ATOM 713 O O . GLY A 1 89 ? -9.918 -1.700 9.237 1.00 75.38 89 GLY A O 1
ATOM 714 N N . ARG A 1 90 ? -8.892 -3.415 8.192 1.00 74.12 90 ARG A N 1
ATOM 715 C CA . ARG A 1 90 ? -9.350 -4.469 9.110 1.00 74.12 90 ARG A CA 1
ATOM 716 C C . ARG A 1 90 ? -8.744 -4.368 10.507 1.00 74.12 90 ARG A C 1
ATOM 718 O O . ARG A 1 90 ? -9.427 -4.651 11.484 1.00 74.12 90 ARG A O 1
ATOM 725 N N . MET A 1 91 ? -7.474 -3.986 10.618 1.00 72.25 91 MET A N 1
ATOM 726 C CA . MET A 1 91 ? -6.798 -3.929 11.918 1.00 72.25 91 MET A CA 1
ATOM 727 C C . MET A 1 91 ? -7.206 -2.704 12.733 1.00 72.25 91 MET A C 1
ATOM 729 O O . MET A 1 91 ? -7.328 -2.783 13.952 1.00 72.25 91 MET A O 1
ATOM 733 N N . VAL A 1 92 ? -7.402 -1.567 12.067 1.00 74.75 92 VAL A N 1
ATOM 734 C CA . VAL A 1 92 ? -7.430 -0.265 12.738 1.00 74.75 92 VAL A CA 1
ATOM 735 C C . VAL A 1 92 ? -8.738 0.493 12.521 1.00 74.75 92 VAL A C 1
ATOM 737 O O . VAL A 1 92 ? -9.065 1.388 13.297 1.00 74.75 92 VAL A O 1
ATOM 740 N N . GLY A 1 93 ? -9.551 0.102 11.534 1.00 70.06 93 GLY A N 1
ATOM 741 C CA . GLY A 1 93 ? -10.853 0.726 11.281 1.00 70.06 93 GLY A CA 1
ATOM 742 C C . GLY A 1 93 ? -11.785 0.701 12.497 1.00 70.06 93 GLY A C 1
ATOM 743 O O . GLY A 1 93 ? -12.493 1.672 12.749 1.00 70.06 93 GLY A O 1
ATOM 744 N N . ALA A 1 94 ? -11.731 -0.366 13.298 1.00 72.81 94 ALA A N 1
ATOM 745 C CA . ALA A 1 94 ? -12.532 -0.507 14.511 1.00 72.81 94 ALA A CA 1
ATOM 746 C C . ALA A 1 94 ? -12.031 0.341 15.691 1.00 72.81 94 ALA A C 1
ATOM 748 O O . ALA A 1 94 ? -12.823 0.700 16.558 1.00 72.81 94 ALA A O 1
ATOM 749 N N . MET A 1 95 ? -10.735 0.666 15.740 1.00 76.06 95 MET A N 1
ATOM 750 C CA . MET A 1 95 ? -10.107 1.255 16.931 1.00 76.06 95 MET A CA 1
ATOM 751 C C . MET A 1 95 ? -10.648 2.645 17.254 1.00 76.06 95 MET A C 1
ATOM 753 O O . MET A 1 95 ? -10.904 2.946 18.413 1.00 76.06 95 MET A O 1
ATOM 757 N N . GLU A 1 96 ? -10.887 3.483 16.247 1.00 74.19 96 GLU A N 1
ATOM 758 C CA . GLU A 1 96 ? -11.448 4.821 16.470 1.00 74.19 96 GLU A CA 1
ATOM 759 C C . GLU A 1 96 ? -12.880 4.764 17.020 1.00 74.19 96 GLU A C 1
ATOM 761 O O . GLU A 1 96 ? -13.226 5.529 17.919 1.00 74.19 96 GLU A O 1
ATOM 766 N N . ARG A 1 97 ? -13.688 3.801 16.550 1.00 76.38 97 ARG A N 1
ATOM 767 C CA . ARG A 1 97 ? -15.029 3.552 17.095 1.00 76.38 97 ARG A CA 1
ATOM 768 C C . ARG A 1 97 ? -14.951 3.112 18.555 1.00 76.38 97 ARG A C 1
ATOM 770 O O . ARG A 1 97 ? -15.672 3.658 19.382 1.00 76.38 97 ARG A O 1
ATOM 777 N N . ILE A 1 98 ? -14.070 2.159 18.859 1.00 78.94 98 ILE A N 1
ATOM 778 C CA . ILE A 1 98 ? -13.899 1.620 20.215 1.00 78.94 98 ILE A CA 1
ATOM 779 C C . ILE A 1 98 ? -13.441 2.709 21.180 1.00 78.94 98 ILE A C 1
ATOM 781 O O . ILE A 1 98 ? -13.994 2.801 22.266 1.00 78.94 98 ILE A O 1
ATOM 785 N N . ILE A 1 99 ? -12.481 3.551 20.785 1.00 81.31 99 ILE A N 1
ATOM 786 C CA . ILE A 1 99 ? -12.013 4.667 21.619 1.00 81.31 99 ILE A CA 1
ATOM 787 C C . ILE A 1 99 ? -13.173 5.613 21.936 1.00 81.31 99 ILE A C 1
ATOM 789 O O . ILE A 1 99 ? -13.392 5.927 23.098 1.00 81.31 99 ILE A O 1
ATOM 793 N N . ARG A 1 100 ? -13.974 5.990 20.932 1.00 80.88 100 ARG A N 1
ATOM 794 C CA . ARG A 1 100 ? -15.135 6.862 21.149 1.00 80.88 100 ARG A CA 1
ATOM 795 C C . ARG A 1 100 ? -16.178 6.229 22.077 1.00 80.88 100 ARG A C 1
ATOM 797 O O . ARG A 1 100 ? -16.702 6.911 22.947 1.00 80.88 100 ARG A O 1
ATOM 804 N N . GLU A 1 101 ? -16.485 4.944 21.893 1.00 79.50 101 GLU A N 1
ATOM 805 C CA . GLU A 1 101 ? -17.409 4.212 22.775 1.00 79.50 101 GLU A CA 1
ATOM 806 C C . GLU A 1 101 ? -16.846 4.098 24.205 1.00 79.50 101 GLU A C 1
ATOM 808 O O . GLU A 1 101 ? -17.585 4.257 25.171 1.00 79.50 101 GLU A O 1
ATOM 813 N N . MET A 1 102 ? -15.533 3.902 24.367 1.00 79.94 102 MET A N 1
ATOM 814 C CA . MET A 1 102 ? -14.883 3.919 25.680 1.00 79.94 102 MET A CA 1
ATOM 815 C C . MET A 1 102 ? -14.945 5.296 26.346 1.00 79.94 102 MET A C 1
ATOM 817 O O . MET A 1 102 ? -15.260 5.363 27.531 1.00 79.94 102 MET A O 1
ATOM 821 N N . ASP A 1 103 ? -14.691 6.378 25.607 1.00 82.75 103 ASP A N 1
ATOM 822 C CA . ASP A 1 103 ? -14.774 7.746 26.130 1.00 82.75 103 ASP A CA 1
ATOM 823 C C . ASP A 1 103 ? -16.195 8.067 26.623 1.00 82.75 103 ASP A C 1
ATOM 825 O O . ASP A 1 103 ? -16.355 8.619 27.711 1.00 82.75 103 ASP A O 1
ATOM 829 N N . MET A 1 104 ? -17.231 7.631 25.894 1.00 81.06 104 MET A N 1
ATOM 830 C CA . MET A 1 104 ? -18.635 7.761 26.317 1.00 81.06 104 MET A CA 1
ATOM 831 C C . MET A 1 104 ? -18.934 6.985 27.608 1.00 81.06 104 MET A C 1
ATOM 833 O O . MET A 1 104 ? -19.653 7.477 28.479 1.00 81.06 104 MET A O 1
ATOM 837 N N . VAL A 1 105 ? -18.369 5.782 27.770 1.00 80.88 105 VAL A N 1
ATOM 838 C CA . VAL A 1 105 ? -18.511 4.996 29.009 1.00 80.88 105 VAL A CA 1
ATOM 839 C C . VAL A 1 105 ? -17.789 5.671 30.180 1.00 80.88 105 VAL A C 1
ATOM 841 O O . VAL A 1 105 ? -18.325 5.699 31.286 1.00 80.88 105 VAL A O 1
ATOM 844 N N . ILE A 1 106 ? -16.595 6.233 29.953 1.00 79.44 106 ILE A N 1
ATOM 845 C CA . ILE A 1 106 ? -15.819 6.960 30.973 1.00 79.44 106 ILE A CA 1
ATOM 846 C C . ILE A 1 106 ? -16.557 8.228 31.420 1.00 79.44 106 ILE A C 1
ATOM 848 O O . ILE A 1 106 ? -16.600 8.521 32.613 1.00 79.44 106 ILE A O 1
ATOM 852 N N . GLN A 1 107 ? -17.174 8.950 30.484 1.00 81.50 107 GLN A N 1
ATOM 853 C CA . GLN A 1 107 ? -17.983 10.142 30.764 1.00 81.50 107 GLN A CA 1
ATOM 854 C C . GLN A 1 107 ? -19.345 9.809 31.398 1.00 81.50 107 GLN A C 1
ATOM 856 O O . GLN A 1 107 ? -20.064 10.705 31.831 1.00 81.50 107 GLN A O 1
ATOM 861 N N . GLY A 1 108 ? -19.696 8.522 31.499 1.00 74.69 108 GLY A N 1
ATOM 862 C CA . GLY A 1 108 ? -20.951 8.057 32.090 1.00 74.69 108 GLY A CA 1
ATOM 863 C C . GLY A 1 108 ? -22.176 8.232 31.187 1.00 74.69 108 GLY A C 1
ATOM 864 O O . GLY A 1 108 ? -23.295 7.991 31.646 1.00 74.69 108 GLY A O 1
ATOM 865 N N . GLU A 1 109 ? -21.973 8.618 29.924 1.00 72.75 109 GLU A N 1
ATOM 866 C CA . GLU A 1 109 ? -23.031 8.849 28.937 1.00 72.75 109 GLU A CA 1
ATOM 867 C C . GLU A 1 109 ? -23.590 7.541 28.366 1.00 72.75 109 GLU A C 1
ATOM 869 O O . GLU A 1 109 ? -24.791 7.448 28.113 1.00 72.75 109 GLU A O 1
ATOM 874 N N . ASP A 1 110 ? -22.753 6.507 28.215 1.00 64.94 110 ASP A N 1
ATOM 875 C CA . ASP A 1 110 ? -23.182 5.206 27.693 1.00 64.94 110 ASP A CA 1
ATOM 876 C C . ASP A 1 110 ? -23.022 4.080 28.726 1.00 64.94 110 ASP A C 1
ATOM 878 O O . ASP A 1 110 ? -21.960 3.848 29.314 1.00 64.94 110 ASP A O 1
ATOM 882 N N . ARG A 1 111 ? -24.123 3.354 28.957 1.00 57.91 111 ARG A N 1
ATOM 883 C CA . ARG A 1 111 ? -24.204 2.233 29.902 1.00 57.91 111 ARG A CA 1
ATOM 884 C C . ARG A 1 111 ? -24.163 0.861 29.216 1.00 57.91 111 ARG A C 1
ATOM 886 O O . ARG A 1 111 ? -24.196 -0.155 29.914 1.00 57.91 111 ARG A O 1
ATOM 893 N N . GLY A 1 112 ? -24.058 0.796 27.890 1.00 66.81 112 GLY A N 1
ATOM 894 C CA . GLY A 1 112 ? -24.051 -0.454 27.127 1.00 66.81 112 GLY A CA 1
ATOM 895 C C . GLY A 1 112 ? -22.734 -1.244 27.160 1.00 66.81 112 GLY A C 1
ATOM 896 O O . GLY A 1 112 ? -21.704 -0.768 27.632 1.00 66.81 112 GLY A O 1
ATOM 897 N N . ARG A 1 113 ? -22.775 -2.484 26.647 1.00 71.00 113 ARG A N 1
ATOM 898 C CA . ARG A 1 113 ? -21.576 -3.262 26.284 1.00 71.00 113 ARG A CA 1
ATOM 899 C C . ARG A 1 113 ? -21.081 -2.808 24.911 1.00 71.00 113 ARG A C 1
ATOM 901 O O . ARG A 1 113 ? -21.871 -2.767 23.968 1.00 71.00 113 ARG A O 1
ATOM 908 N N . ILE A 1 114 ? -19.779 -2.569 24.794 1.00 75.75 114 ILE A N 1
ATOM 909 C CA . ILE A 1 114 ? -19.111 -2.210 23.537 1.00 75.75 114 ILE A CA 1
ATOM 910 C C . ILE A 1 114 ? -19.110 -3.448 22.629 1.00 75.75 114 ILE A C 1
ATOM 912 O O . ILE A 1 114 ? -18.697 -4.533 23.060 1.00 75.75 114 ILE A O 1
ATOM 916 N N . LYS A 1 115 ? -19.604 -3.321 21.391 1.00 72.38 115 LYS A N 1
ATOM 917 C CA . LYS A 1 115 ? -19.781 -4.459 20.467 1.00 72.38 115 LYS A CA 1
ATOM 918 C C . LYS A 1 115 ? -18.709 -4.490 19.376 1.00 72.38 115 LYS A C 1
ATOM 920 O O . LYS A 1 115 ? -18.406 -3.486 18.728 1.00 72.38 115 LYS A O 1
ATOM 925 N N . ALA A 1 116 ? -18.169 -5.684 19.128 1.00 70.75 116 ALA A N 1
ATOM 926 C CA . ALA A 1 116 ? -17.379 -5.949 17.931 1.00 70.75 116 ALA A CA 1
ATOM 927 C C . ALA A 1 116 ? -18.317 -6.035 16.721 1.00 70.75 116 ALA A C 1
ATOM 929 O O . ALA A 1 116 ? -19.433 -6.544 16.839 1.00 70.75 116 ALA A O 1
ATOM 930 N N . ARG A 1 117 ? -17.864 -5.559 15.560 1.00 69.94 117 ARG A N 1
ATOM 931 C CA . ARG A 1 117 ? -18.521 -5.854 14.286 1.00 69.94 117 ARG A CA 1
ATOM 932 C C . ARG A 1 117 ? -17.840 -7.066 13.657 1.00 69.94 117 ARG A C 1
ATOM 934 O O . ARG A 1 117 ? -16.643 -7.275 13.860 1.00 69.94 117 ARG A O 1
ATOM 941 N N . ASP A 1 118 ? -18.590 -7.834 12.875 1.00 62.62 118 ASP A N 1
ATOM 942 C CA . ASP A 1 118 ? -18.038 -8.970 12.139 1.00 62.62 118 ASP A CA 1
ATOM 943 C C . ASP A 1 118 ? -16.871 -8.525 11.245 1.00 62.62 118 ASP A C 1
ATOM 945 O O . ASP A 1 118 ? -17.005 -7.606 10.433 1.00 62.62 118 ASP A O 1
ATOM 949 N N . GLY A 1 119 ? -15.713 -9.169 11.422 1.00 64.94 119 GLY A N 1
ATOM 950 C CA . GLY A 1 119 ? -14.467 -8.863 10.710 1.00 64.94 119 GLY A CA 1
ATOM 951 C C . GLY A 1 119 ? -13.452 -8.008 11.482 1.00 64.94 119 GLY A C 1
ATOM 952 O O . GLY A 1 119 ? -12.294 -7.944 11.064 1.00 64.94 119 GLY A O 1
ATOM 953 N N . ASP A 1 120 ? -13.829 -7.418 12.622 1.00 71.06 120 ASP A N 1
ATOM 954 C CA . ASP A 1 120 ? -12.922 -6.638 13.473 1.00 71.06 120 ASP A CA 1
ATOM 955 C C . ASP A 1 120 ? -12.101 -7.573 14.387 1.00 71.06 120 ASP A C 1
ATOM 957 O O . ASP A 1 120 ? -12.415 -7.757 15.565 1.00 71.06 120 ASP A O 1
ATOM 961 N N . PHE A 1 121 ? -11.037 -8.183 13.852 1.00 71.00 121 PHE A N 1
ATOM 962 C CA . PHE A 1 121 ? -10.237 -9.188 14.573 1.00 71.00 121 PHE A CA 1
ATOM 963 C C . PHE A 1 121 ? -9.703 -8.683 15.925 1.00 71.00 121 PHE A C 1
ATOM 965 O O . PHE A 1 121 ? -9.866 -9.340 16.954 1.00 71.00 121 PHE A O 1
ATOM 972 N N . LEU A 1 122 ? -9.108 -7.485 15.943 1.00 71.62 122 LEU A N 1
ATOM 973 C CA . LEU A 1 122 ? -8.524 -6.908 17.159 1.00 71.62 122 LEU A CA 1
ATOM 974 C C . LEU A 1 122 ? -9.603 -6.556 18.199 1.00 71.62 122 LEU A C 1
ATOM 976 O O . LEU A 1 122 ? -9.419 -6.773 19.397 1.00 71.62 122 LEU A O 1
ATOM 980 N N . ALA A 1 123 ? -10.751 -6.058 17.732 1.00 74.75 123 ALA A N 1
ATOM 981 C CA . ALA A 1 123 ? -11.891 -5.726 18.580 1.00 74.75 123 ALA A CA 1
ATOM 982 C C . ALA A 1 123 ? -12.487 -6.979 19.227 1.00 74.75 123 ALA A C 1
ATOM 984 O O . ALA A 1 123 ? -12.781 -6.970 20.418 1.00 74.75 123 ALA A O 1
ATOM 985 N N . GLY A 1 124 ? -12.610 -8.075 18.472 1.00 75.81 124 GLY A N 1
ATOM 986 C CA . GLY A 1 124 ? -13.079 -9.356 18.998 1.00 75.81 124 GLY A CA 1
ATOM 987 C C . GLY A 1 124 ? -12.226 -9.872 20.160 1.00 75.81 124 GLY A C 1
ATOM 988 O O . GLY A 1 124 ? -12.759 -10.475 21.088 1.00 75.81 124 GLY A O 1
ATOM 989 N N . LEU A 1 125 ? -10.921 -9.578 20.156 1.00 78.62 125 LEU A N 1
ATOM 990 C CA . LEU A 1 125 ? -10.004 -9.996 21.217 1.00 78.62 125 LEU A CA 1
ATOM 991 C C . LEU A 1 125 ? -10.023 -9.062 22.443 1.00 78.62 125 LEU A C 1
ATOM 993 O O . LEU A 1 125 ? -9.955 -9.522 23.584 1.00 78.62 125 LEU A O 1
ATOM 997 N N . LEU A 1 126 ? -10.090 -7.747 22.213 1.00 79.88 126 LEU A N 1
ATOM 998 C CA . LEU A 1 126 ? -9.977 -6.722 23.261 1.00 79.88 126 LEU A CA 1
ATOM 999 C C . LEU A 1 126 ? -11.306 -6.422 23.961 1.00 79.88 126 LEU A C 1
ATOM 1001 O O . LEU A 1 126 ? -11.337 -6.267 25.184 1.00 79.88 126 LEU A O 1
ATOM 1005 N N . LEU A 1 127 ? -12.411 -6.366 23.215 1.00 82.62 127 LEU A N 1
ATOM 1006 C CA . LEU A 1 127 ? -13.707 -5.936 23.742 1.00 82.62 127 LEU A CA 1
ATOM 1007 C C . LEU A 1 127 ? -14.271 -6.816 24.863 1.00 82.62 127 LEU A C 1
ATOM 1009 O O . LEU A 1 127 ? -14.825 -6.248 25.803 1.00 82.62 127 LEU A O 1
ATOM 1013 N N . PRO A 1 128 ? -14.110 -8.155 24.868 1.00 82.31 128 PRO A N 1
ATOM 1014 C CA . PRO A 1 128 ? -14.545 -8.970 26.002 1.00 82.31 128 PRO A CA 1
ATOM 1015 C C . PRO A 1 128 ? -13.848 -8.581 27.312 1.00 82.31 128 PRO A C 1
ATOM 1017 O O . PRO A 1 128 ? -14.491 -8.507 28.357 1.00 82.31 128 PRO A O 1
ATOM 1020 N N . ARG A 1 129 ? -12.543 -8.273 27.254 1.00 82.25 129 ARG A N 1
ATOM 1021 C CA . ARG A 1 129 ? -11.747 -7.873 28.427 1.00 82.25 129 ARG A CA 1
ATOM 1022 C C . ARG A 1 129 ? -12.141 -6.484 28.919 1.00 82.25 129 ARG A C 1
ATOM 1024 O O . ARG A 1 129 ? -12.295 -6.285 30.120 1.00 82.25 129 ARG A O 1
ATOM 1031 N N . ILE A 1 130 ? -12.346 -5.549 27.991 1.00 82.75 130 ILE A N 1
ATOM 1032 C CA . ILE A 1 130 ? -12.796 -4.186 28.301 1.00 82.75 130 ILE A CA 1
ATOM 1033 C C . ILE A 1 130 ? -14.196 -4.217 28.924 1.00 82.75 130 ILE A C 1
ATOM 1035 O O . ILE A 1 130 ? -14.410 -3.618 29.973 1.00 82.75 130 ILE A O 1
ATOM 1039 N N . ASN A 1 131 ? -15.129 -4.982 28.351 1.00 83.25 131 ASN A N 1
ATOM 1040 C CA . ASN A 1 131 ? -16.474 -5.136 28.906 1.00 83.25 131 ASN A CA 1
ATOM 1041 C C . ASN A 1 131 ? -16.449 -5.766 30.308 1.00 83.25 131 ASN A C 1
ATOM 1043 O O . ASN A 1 131 ? -17.162 -5.295 31.190 1.00 83.25 131 ASN A O 1
ATOM 1047 N N . ALA A 1 132 ? -15.598 -6.771 30.548 1.00 82.50 132 ALA A N 1
ATOM 1048 C CA . ALA A 1 132 ? -15.430 -7.357 31.880 1.00 82.50 132 ALA A CA 1
ATOM 1049 C C . ALA A 1 132 ? -14.880 -6.346 32.907 1.00 82.50 132 ALA A C 1
ATOM 1051 O O . ALA A 1 132 ? -15.301 -6.342 34.064 1.00 82.50 132 ALA A O 1
ATOM 1052 N N . LEU A 1 133 ? -13.962 -5.467 32.493 1.00 81.38 133 LEU A N 1
ATOM 1053 C CA . LEU A 1 133 ? -13.440 -4.377 33.325 1.00 81.38 133 LEU A CA 1
ATOM 1054 C C . LEU A 1 133 ? -14.509 -3.327 33.647 1.00 81.38 133 LEU A C 1
ATOM 1056 O O . LEU A 1 133 ? -14.616 -2.921 34.802 1.00 81.38 133 LEU A O 1
ATOM 1060 N N . ILE A 1 134 ? -15.319 -2.927 32.662 1.00 80.88 134 ILE A N 1
ATOM 1061 C CA . ILE A 1 134 ? -16.444 -1.995 32.853 1.00 80.88 134 ILE A CA 1
ATOM 1062 C C . ILE A 1 134 ? -17.473 -2.585 33.827 1.00 80.88 134 ILE A C 1
ATOM 1064 O O . ILE A 1 134 ? -17.999 -1.888 34.692 1.00 80.88 134 ILE A O 1
ATOM 1068 N N . GLU A 1 135 ? -17.765 -3.879 33.711 1.00 81.62 135 GLU A N 1
ATOM 1069 C CA . GLU A 1 135 ? -18.713 -4.561 34.593 1.00 81.62 135 GLU A CA 1
ATOM 1070 C C . GLU A 1 135 ? -18.197 -4.601 36.041 1.00 81.62 135 GLU A C 1
ATOM 1072 O O . GLU A 1 135 ? -18.931 -4.270 36.974 1.00 81.62 135 GLU A O 1
ATOM 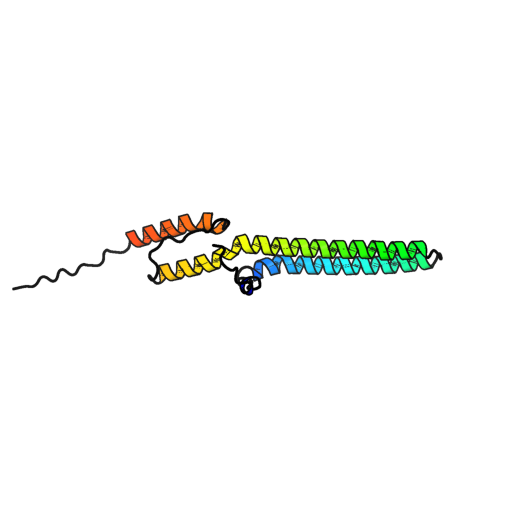1077 N N . ARG A 1 136 ? -16.898 -4.877 36.227 1.00 80.50 136 ARG A N 1
ATOM 1078 C CA . ARG A 1 136 ? -16.245 -4.816 37.543 1.00 80.50 136 ARG A CA 1
ATOM 1079 C C . ARG A 1 136 ? -16.210 -3.406 38.126 1.00 80.50 136 ARG A C 1
ATOM 1081 O O . ARG A 1 136 ? -16.530 -3.241 39.300 1.00 80.50 136 ARG A O 1
ATOM 1088 N N . SER A 1 137 ? -15.850 -2.389 37.342 1.00 76.88 137 SER A N 1
ATOM 1089 C CA . SER A 1 137 ? -15.784 -1.009 37.843 1.00 76.88 137 SER A CA 1
ATOM 1090 C C . SER A 1 137 ? -17.153 -0.503 38.298 1.00 76.88 137 SER A C 1
ATOM 1092 O O . SER A 1 137 ? -17.242 0.185 39.311 1.00 76.88 137 SER A O 1
ATOM 1094 N N . ARG A 1 138 ? -18.229 -0.921 37.621 1.00 72.38 138 ARG A N 1
ATOM 1095 C CA . ARG A 1 138 ? -19.605 -0.643 38.053 1.00 72.38 138 ARG A CA 1
ATOM 1096 C C . ARG A 1 138 ? -19.980 -1.361 39.342 1.00 72.38 138 ARG A C 1
ATOM 1098 O O . ARG A 1 138 ? -20.614 -0.744 40.187 1.00 72.38 138 ARG A O 1
ATOM 1105 N N . SER A 1 139 ? -19.589 -2.626 39.515 1.00 68.00 139 SER A N 1
ATOM 1106 C CA . SER A 1 139 ? -19.870 -3.365 40.758 1.00 68.00 139 SER A CA 1
ATOM 1107 C C . SER A 1 139 ? -19.115 -2.823 41.977 1.00 68.00 139 SER A C 1
ATOM 1109 O O . SER A 1 139 ? -19.582 -2.977 43.101 1.00 68.00 139 SER A O 1
ATOM 1111 N N . SER A 1 140 ? -17.972 -2.169 41.756 1.00 63.47 140 SER A N 1
ATOM 1112 C CA . SER A 1 140 ? -17.146 -1.571 42.810 1.00 63.47 140 SER A CA 1
ATOM 1113 C C . SER A 1 140 ? -17.514 -0.117 43.128 1.00 63.47 140 SER A C 1
ATOM 1115 O O . SER A 1 140 ? -16.973 0.449 44.078 1.00 63.47 140 SER A O 1
ATOM 1117 N N . ALA A 1 141 ? -18.401 0.510 42.349 1.00 58.50 141 ALA A N 1
ATOM 1118 C CA . ALA A 1 141 ? -18.889 1.849 42.648 1.00 58.50 141 ALA A CA 1
ATOM 1119 C C . ALA A 1 141 ? -19.819 1.781 43.877 1.00 58.50 141 ALA A C 1
ATOM 1121 O O . ALA A 1 141 ? -20.769 0.992 43.868 1.00 58.50 141 ALA A O 1
ATOM 1122 N N . PRO A 1 142 ? -19.575 2.566 44.945 1.00 50.44 142 PRO A N 1
ATOM 1123 C CA . PRO A 1 142 ? -20.429 2.548 46.125 1.00 50.44 142 PRO A CA 1
ATOM 1124 C C . PRO A 1 142 ? -21.862 2.894 45.717 1.00 50.44 142 PRO A C 1
ATOM 1126 O O . PRO A 1 142 ? -22.090 3.861 44.987 1.00 50.44 142 PRO A O 1
ATOM 1129 N N . ALA A 1 143 ? -22.817 2.079 46.178 1.00 55.41 143 ALA A N 1
ATOM 1130 C CA . ALA A 1 143 ? -24.238 2.287 45.935 1.00 55.41 143 ALA A CA 1
ATOM 1131 C C . ALA A 1 143 ? -24.607 3.756 46.215 1.00 55.41 143 ALA A C 1
ATOM 1133 O O . ALA A 1 143 ? -24.148 4.304 47.227 1.00 55.41 143 ALA A O 1
ATOM 1134 N N . PRO A 1 144 ? -25.414 4.411 45.357 1.00 48.41 144 PRO A N 1
ATOM 1135 C CA . PRO A 1 144 ? -25.870 5.762 45.637 1.00 48.41 144 PRO A CA 1
ATOM 1136 C C . PRO A 1 144 ? -26.543 5.737 47.008 1.00 48.41 144 PRO A C 1
ATOM 1138 O O . PRO A 1 144 ? -27.493 4.980 47.215 1.00 48.41 144 PRO A O 1
ATOM 1141 N N . ARG A 1 145 ? -26.001 6.504 47.966 1.00 48.97 145 ARG A N 1
ATOM 1142 C CA . ARG A 1 145 ? -26.614 6.675 49.284 1.00 48.97 145 ARG A CA 1
ATOM 1143 C C . ARG A 1 145 ? -28.028 7.182 49.035 1.00 48.97 145 ARG A C 1
ATOM 1145 O O . ARG A 1 145 ? -28.217 8.356 48.729 1.00 48.97 145 ARG A O 1
ATOM 1152 N N . MET A 1 146 ? -29.009 6.288 49.135 1.00 42.19 146 MET A N 1
ATOM 1153 C CA . MET A 1 146 ? -30.392 6.683 49.326 1.00 42.19 146 MET A CA 1
ATOM 1154 C C . MET A 1 146 ? -30.416 7.406 50.663 1.00 42.19 146 MET A C 1
ATOM 1156 O O . MET A 1 146 ? -30.383 6.781 51.723 1.00 42.19 146 MET A O 1
ATOM 1160 N N . TRP A 1 147 ? -30.395 8.733 50.602 1.00 50.94 147 TRP A N 1
ATOM 1161 C CA . TRP A 1 147 ? -30.766 9.569 51.724 1.00 50.94 147 TRP A CA 1
ATOM 1162 C C . TRP A 1 147 ? -32.218 9.219 52.026 1.00 50.94 147 TRP A C 1
ATOM 1164 O O . TRP A 1 147 ? -33.132 9.680 51.350 1.00 50.94 147 TRP A O 1
ATOM 1174 N N . LYS A 1 148 ? -32.427 8.320 52.993 1.00 46.69 148 LYS A N 1
ATOM 1175 C CA . LYS A 1 148 ? -33.718 8.209 53.655 1.00 46.69 148 LYS A CA 1
ATOM 1176 C C . LYS A 1 148 ? -33.924 9.554 54.333 1.00 46.69 148 LYS A C 1
ATOM 1178 O O . LYS A 1 148 ? -33.290 9.838 55.345 1.00 46.69 148 LYS A O 1
ATOM 1183 N N . THR A 1 149 ? -34.754 10.393 53.732 1.00 52.50 149 THR A N 1
ATOM 1184 C CA . THR A 1 149 ? -35.435 11.484 54.414 1.00 52.50 149 THR A CA 1
ATOM 1185 C C . THR A 1 149 ? -36.258 10.850 55.528 1.00 52.50 149 THR A C 1
ATOM 1187 O O . THR A 1 149 ? -37.385 10.413 55.330 1.00 52.50 149 THR A O 1
ATOM 1190 N N . THR A 1 150 ? -35.653 10.706 56.705 1.00 53.88 150 THR A N 1
ATOM 1191 C CA . THR A 1 150 ? -36.398 10.614 57.955 1.00 53.88 150 THR A CA 1
ATOM 1192 C C . THR A 1 150 ? -37.074 11.962 58.145 1.00 53.88 150 THR A C 1
ATOM 1194 O O . THR A 1 150 ? -36.464 12.905 58.646 1.00 53.88 150 THR A O 1
ATOM 1197 N N . GLU A 1 151 ? -38.312 12.056 57.668 1.00 47.38 151 GLU A N 1
ATOM 1198 C CA . GLU A 1 151 ? -39.273 13.028 58.170 1.00 47.38 151 GLU A CA 1
ATOM 1199 C C . GLU A 1 151 ? -39.461 12.736 59.660 1.00 47.38 151 GLU A C 1
ATOM 1201 O O . GLU A 1 151 ? -39.947 11.675 60.053 1.00 47.38 151 GLU A O 1
ATOM 1206 N N . VAL A 1 152 ? -38.960 13.651 60.485 1.00 48.66 152 VAL A N 1
ATOM 1207 C CA . VAL A 1 152 ? -39.258 13.717 61.911 1.00 48.66 152 VAL A CA 1
ATOM 1208 C C . VAL A 1 152 ? -40.541 14.535 62.024 1.00 48.66 152 VAL A C 1
ATOM 1210 O O . VAL A 1 152 ? -40.533 15.727 61.715 1.00 48.66 152 VAL A O 1
ATOM 1213 N N . LEU A 1 153 ? -41.626 13.861 62.400 1.00 47.56 153 LEU A N 1
ATOM 1214 C CA . LEU A 1 153 ? -42.848 14.451 62.948 1.00 47.56 153 LEU A CA 1
ATOM 1215 C C . LEU A 1 153 ? -42.784 14.363 64.473 1.00 47.56 153 LEU A C 1
ATOM 1217 O O . LEU A 1 153 ? -42.344 13.298 64.968 1.00 47.56 153 LEU A O 1
#

Foldseek 3Di:
DDPPDPPVCPPPDDPQLVVLCCVQLVVLVVVLVVVLVVLVVVLVVVLVVCVVPPDPVVNVCSVVVSVVVNVVSVVVSVVSNVVSVVVSCQAPVCVVVVVVVVVCVVVVNDPDQDDDDPSNVVCVVVSVVVSVVSVVVVVPPPDPPPPPPPPDD